Protein AF-A0A7S3PEQ0-F1 (afdb_monomer)

Solvent-accessible surface area (backbone atoms only — not comparable to full-atom values): 7006 Å² total; per-residue (Å²): 141,79,89,79,80,81,71,85,62,76,77,60,65,64,78,75,56,56,56,71,73,31,44,42,70,50,43,41,52,51,30,44,76,74,73,40,52,90,49,32,65,51,38,57,78,66,64,37,24,20,54,54,57,73,68,61,48,83,69,53,42,55,75,58,64,52,75,51,69,68,59,48,52,51,50,54,55,53,50,52,47,60,62,54,49,60,59,51,56,63,53,50,61,59,53,63,70,67,58,81,76,69,78,83,93,78,82,88,73,91,73,134

Structure (mmCIF, N/CA/C/O backbone):
data_AF-A0A7S3PEQ0-F1
#
_entry.id   AF-A0A7S3PEQ0-F1
#
loop_
_atom_site.group_PDB
_atom_site.id
_atom_site.type_symbol
_atom_site.label_atom_id
_atom_site.label_alt_id
_atom_site.label_comp_id
_atom_site.label_asym_id
_atom_site.label_entity_id
_atom_site.label_seq_id
_atom_site.pdbx_PDB_ins_code
_atom_site.Cartn_x
_atom_site.Cartn_y
_atom_site.Cartn_z
_atom_site.occupancy
_atom_site.B_iso_or_equiv
_atom_site.auth_seq_id
_atom_site.auth_comp_id
_atom_site.auth_asym_id
_atom_site.auth_atom_id
_atom_site.pdbx_PDB_model_num
ATOM 1 N N . MET A 1 1 ? 7.222 -39.992 21.029 1.00 44.28 1 MET A N 1
ATOM 2 C CA . MET A 1 1 ? 6.115 -39.634 20.114 1.00 44.28 1 MET A CA 1
ATOM 3 C C . MET A 1 1 ? 5.125 -38.858 20.974 1.00 44.28 1 MET A C 1
ATOM 5 O O . MET A 1 1 ? 4.562 -39.466 21.862 1.00 44.28 1 MET A O 1
ATOM 9 N N . THR A 1 2 ? 5.104 -37.528 20.997 1.00 40.31 2 THR A N 1
ATOM 10 C CA . THR A 1 2 ? 4.626 -36.616 19.945 1.00 40.31 2 THR A CA 1
ATOM 11 C C . THR A 1 2 ? 5.329 -35.252 20.042 1.00 40.31 2 THR A C 1
ATOM 13 O O . THR A 1 2 ? 5.371 -34.649 21.112 1.00 40.31 2 THR A O 1
ATOM 16 N N . ASN A 1 3 ? 5.877 -34.766 18.926 1.00 38.81 3 ASN A N 1
ATOM 17 C CA . ASN A 1 3 ? 6.409 -33.409 18.800 1.00 38.81 3 ASN A CA 1
ATOM 18 C C . ASN A 1 3 ? 5.243 -32.462 18.480 1.00 38.81 3 ASN A C 1
ATOM 20 O O . ASN A 1 3 ? 4.908 -32.253 17.317 1.00 38.81 3 ASN A O 1
ATOM 24 N N . SER A 1 4 ? 4.579 -31.959 19.517 1.00 48.78 4 SER A N 1
ATOM 25 C CA . SER A 1 4 ? 3.512 -30.966 19.391 1.00 48.78 4 SER A CA 1
ATOM 26 C C . SER A 1 4 ? 4.132 -29.571 19.333 1.00 48.78 4 SER A C 1
ATOM 28 O O . SER A 1 4 ? 4.142 -28.839 20.322 1.00 48.78 4 SER A O 1
ATOM 30 N N . GLN A 1 5 ? 4.688 -29.201 18.175 1.00 45.91 5 GLN A N 1
ATOM 31 C CA . GLN A 1 5 ? 5.007 -27.801 17.897 1.00 45.91 5 GLN A CA 1
ATOM 32 C C . GLN A 1 5 ? 3.709 -27.041 17.611 1.00 45.91 5 GLN A C 1
ATOM 34 O O . GLN A 1 5 ? 3.200 -26.960 16.497 1.00 45.91 5 GLN A O 1
ATOM 39 N N . GLN A 1 6 ? 3.182 -26.533 18.716 1.00 43.53 6 GLN A N 1
ATOM 40 C CA . GLN A 1 6 ? 2.122 -25.558 18.917 1.00 43.53 6 GLN A CA 1
ATOM 41 C C . GLN A 1 6 ? 2.443 -24.270 18.096 1.00 43.53 6 GLN A C 1
ATOM 43 O O . GLN A 1 6 ? 3.119 -23.378 18.592 1.00 43.53 6 GLN A O 1
ATOM 48 N N . TRP A 1 7 ? 1.957 -24.210 16.845 1.00 52.78 7 TRP A N 1
ATOM 49 C CA . TRP A 1 7 ? 1.601 -23.045 15.987 1.00 52.78 7 TRP A CA 1
ATOM 50 C C . TRP A 1 7 ? 2.559 -21.831 15.890 1.00 52.78 7 TRP A C 1
ATOM 52 O O . TRP A 1 7 ? 2.596 -20.963 16.759 1.00 52.78 7 TRP A O 1
ATOM 62 N N . LEU A 1 8 ? 3.191 -21.665 14.721 1.00 41.47 8 LEU A N 1
ATOM 63 C CA . LEU A 1 8 ? 3.561 -20.345 14.194 1.00 41.47 8 LEU A CA 1
ATOM 64 C C . LEU A 1 8 ? 2.333 -19.766 13.479 1.00 41.47 8 LEU A C 1
ATOM 66 O O . LEU A 1 8 ? 1.965 -20.224 12.400 1.00 41.47 8 LEU A O 1
ATOM 70 N N . ASN A 1 9 ? 1.680 -18.777 14.089 1.00 45.62 9 ASN A N 1
ATOM 71 C CA . ASN A 1 9 ? 0.702 -17.942 13.393 1.00 45.62 9 ASN A CA 1
ATOM 72 C C . ASN A 1 9 ? 1.414 -17.229 12.224 1.00 45.62 9 ASN A C 1
ATOM 74 O O . ASN A 1 9 ? 2.343 -16.461 12.493 1.00 45.62 9 ASN A O 1
ATOM 78 N N . PRO A 1 10 ? 0.994 -17.405 10.956 1.00 48.31 10 PRO A N 1
ATOM 79 C CA . PRO A 1 10 ? 1.618 -16.722 9.816 1.00 48.31 10 PRO A CA 1
ATOM 80 C C . PRO A 1 10 ? 1.489 -15.190 9.893 1.00 48.31 10 PRO A C 1
ATOM 82 O O . PRO A 1 10 ? 2.295 -14.472 9.306 1.00 48.31 10 PRO A O 1
ATOM 85 N N . ASP A 1 11 ? 0.545 -14.683 10.691 1.00 47.59 11 ASP A N 1
ATOM 86 C CA . ASP A 1 11 ? 0.393 -13.253 10.985 1.00 47.59 11 ASP A CA 1
ATOM 87 C C . ASP A 1 11 ? 1.551 -12.653 11.806 1.00 47.59 11 ASP A C 1
ATOM 89 O O . ASP A 1 11 ? 1.761 -11.438 11.773 1.00 47.59 11 ASP A O 1
ATOM 93 N N . ILE A 1 12 ? 2.328 -13.465 12.540 1.00 50.97 12 ILE A N 1
ATOM 94 C CA . ILE A 1 12 ? 3.426 -12.956 13.383 1.00 50.97 12 ILE A CA 1
ATOM 95 C C . ILE A 1 12 ? 4.686 -12.656 12.555 1.00 50.97 12 ILE A C 1
ATOM 97 O O . ILE A 1 12 ? 5.398 -11.697 12.859 1.00 50.97 12 ILE A O 1
ATOM 101 N N . GLU A 1 13 ? 4.955 -13.389 11.468 1.00 49.69 13 GLU A N 1
ATOM 102 C CA . GLU A 1 13 ? 6.168 -13.158 10.658 1.00 49.69 13 GLU A CA 1
ATOM 103 C C . GLU A 1 13 ? 6.145 -11.827 9.898 1.00 49.69 13 GLU A C 1
ATOM 105 O O . GLU A 1 13 ? 7.191 -11.247 9.588 1.00 49.69 13 GLU A O 1
ATOM 110 N N . MET A 1 14 ? 4.953 -11.285 9.652 1.00 48.84 14 MET A N 1
ATOM 111 C CA . MET A 1 14 ? 4.801 -10.024 8.937 1.00 48.84 14 MET A CA 1
ATOM 112 C C . MET A 1 14 ? 5.232 -8.807 9.776 1.00 48.84 14 MET A C 1
ATOM 114 O O . MET A 1 14 ? 5.585 -7.770 9.215 1.00 48.84 14 MET A O 1
ATOM 118 N N . GLN A 1 15 ? 5.277 -8.928 11.111 1.00 51.09 15 GLN A N 1
ATOM 119 C CA . GLN A 1 15 ? 5.552 -7.804 12.020 1.00 51.09 15 GLN A CA 1
ATOM 120 C C . GLN A 1 15 ? 7.033 -7.395 12.103 1.00 51.09 15 GLN A C 1
ATOM 122 O O . GLN A 1 15 ? 7.347 -6.332 12.641 1.00 51.09 15 GLN A O 1
ATOM 127 N N . HIS A 1 16 ? 7.953 -8.186 11.542 1.00 54.00 16 HIS A N 1
ATOM 128 C CA . HIS A 1 16 ? 9.394 -7.892 11.577 1.00 54.00 16 HIS A CA 1
ATOM 129 C C . HIS A 1 16 ? 10.057 -7.805 10.201 1.00 54.00 16 HIS A C 1
ATOM 131 O O . HIS A 1 16 ? 11.241 -7.468 10.105 1.00 54.00 16 HIS A O 1
ATOM 137 N N . LYS A 1 17 ? 9.312 -8.065 9.124 1.00 64.94 17 LYS A N 1
ATOM 138 C CA . LYS A 1 17 ? 9.840 -7.968 7.766 1.00 64.94 17 LYS A CA 1
ATOM 139 C C . LYS A 1 17 ? 9.907 -6.500 7.352 1.00 64.94 17 LYS A C 1
ATOM 141 O O . LYS A 1 17 ? 8.889 -5.812 7.320 1.00 64.94 17 LYS A O 1
ATOM 146 N N . SER A 1 18 ? 11.111 -6.030 7.020 1.00 81.06 18 SER A N 1
ATOM 147 C CA . SER A 1 18 ? 11.303 -4.704 6.423 1.00 81.06 18 SER A CA 1
ATOM 148 C C . SER A 1 18 ? 10.363 -4.537 5.234 1.00 81.06 18 SER A C 1
ATOM 150 O O . SER A 1 18 ? 10.280 -5.433 4.396 1.00 81.06 18 SER A O 1
ATOM 152 N N . VAL A 1 19 ? 9.703 -3.381 5.138 1.00 84.44 19 VAL A N 1
ATOM 153 C CA . VAL A 1 19 ? 8.794 -3.061 4.026 1.00 84.44 19 VAL A CA 1
ATOM 154 C C . VAL A 1 19 ? 9.501 -3.219 2.684 1.00 84.44 19 VAL A C 1
ATOM 156 O O . VAL A 1 19 ? 8.902 -3.706 1.744 1.00 84.44 19 VAL A O 1
ATOM 159 N N . LEU A 1 20 ? 10.804 -2.931 2.600 1.00 86.94 20 LEU A N 1
ATOM 160 C CA . LEU A 1 20 ? 11.576 -3.145 1.369 1.00 86.94 20 LEU A CA 1
ATOM 161 C C . LEU A 1 20 ? 11.723 -4.616 0.947 1.00 86.94 20 LEU A C 1
ATOM 163 O O . LEU A 1 20 ? 12.115 -4.880 -0.181 1.00 86.94 20 LEU A O 1
ATOM 167 N N . ALA A 1 21 ? 11.476 -5.570 1.842 1.00 86.94 21 ALA A N 1
ATOM 168 C CA . ALA A 1 21 ? 11.519 -6.996 1.530 1.00 86.94 21 ALA A CA 1
ATOM 169 C C . ALA A 1 21 ? 10.126 -7.561 1.208 1.00 86.94 21 ALA A C 1
ATOM 171 O O . ALA A 1 21 ? 9.994 -8.763 0.962 1.00 86.94 21 ALA A O 1
ATOM 172 N N . TRP A 1 22 ? 9.076 -6.739 1.274 1.00 91.62 22 TRP A N 1
ATOM 173 C CA . TRP A 1 22 ? 7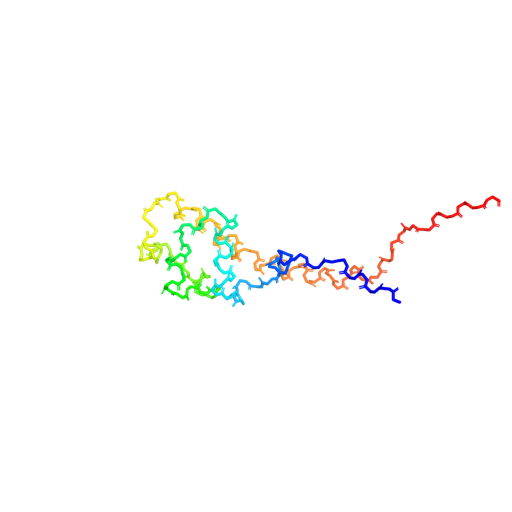.719 -7.183 0.994 1.00 91.62 22 TRP A CA 1
ATOM 174 C C . TRP A 1 22 ? 7.571 -7.547 -0.481 1.00 91.62 22 TRP A C 1
ATOM 176 O O . TRP A 1 22 ? 7.923 -6.781 -1.372 1.00 91.62 22 TRP A O 1
ATOM 186 N N . SER A 1 23 ? 7.035 -8.739 -0.712 1.00 92.06 23 SER A N 1
ATOM 187 C CA . SER A 1 23 ? 6.528 -9.172 -2.011 1.00 92.06 23 SER A CA 1
ATOM 188 C C . SER A 1 23 ? 5.181 -8.510 -2.310 1.00 92.06 23 SER A C 1
ATOM 190 O O . SER A 1 23 ? 4.545 -7.965 -1.407 1.00 92.06 23 SER A O 1
ATOM 192 N N . VAL A 1 24 ? 4.685 -8.630 -3.543 1.00 93.19 24 VAL A N 1
ATOM 193 C CA . VAL A 1 24 ? 3.321 -8.190 -3.889 1.00 93.19 24 VAL A CA 1
ATOM 194 C C . VAL A 1 24 ? 2.289 -8.822 -2.953 1.00 93.19 24 VAL A C 1
ATOM 196 O O . VAL A 1 24 ? 1.470 -8.120 -2.375 1.00 93.19 24 VAL A O 1
ATOM 199 N N . ALA A 1 25 ? 2.395 -10.126 -2.677 1.00 92.25 25 ALA A N 1
ATOM 200 C CA . ALA A 1 25 ? 1.491 -10.816 -1.755 1.00 92.25 25 ALA A CA 1
ATOM 201 C C . ALA A 1 25 ? 1.526 -10.244 -0.322 1.00 92.25 25 ALA A C 1
ATOM 203 O O . ALA A 1 25 ? 0.492 -10.198 0.347 1.00 92.25 25 ALA A O 1
ATOM 204 N N . ASP A 1 26 ? 2.694 -9.791 0.150 1.00 89.56 26 ASP A N 1
ATOM 205 C CA . ASP A 1 26 ? 2.807 -9.074 1.425 1.00 89.56 26 ASP A CA 1
ATOM 206 C C . ASP A 1 26 ? 2.057 -7.731 1.357 1.00 89.56 26 ASP A C 1
ATOM 208 O O . ASP A 1 26 ? 1.289 -7.403 2.258 1.00 89.56 26 ASP A O 1
ATOM 212 N N . VAL A 1 27 ? 2.200 -6.974 0.266 1.00 92.12 27 VAL A N 1
ATOM 213 C CA . VAL A 1 27 ? 1.475 -5.707 0.070 1.00 92.12 27 VAL A CA 1
ATOM 214 C C . VAL A 1 27 ? -0.042 -5.924 0.040 1.00 92.12 27 VAL A C 1
ATOM 216 O O . VAL A 1 27 ? -0.776 -5.187 0.700 1.00 92.12 27 VAL A O 1
ATOM 219 N N . LEU A 1 28 ? -0.530 -6.963 -0.646 1.00 92.06 28 LEU A N 1
ATOM 220 C CA . LEU A 1 28 ? -1.962 -7.282 -0.696 1.00 92.06 28 LEU A CA 1
ATOM 221 C C . LEU A 1 28 ? -2.519 -7.642 0.688 1.00 92.06 28 LEU A C 1
ATOM 223 O O . LEU A 1 28 ? -3.591 -7.161 1.067 1.00 92.06 28 LEU A O 1
ATOM 227 N N . ARG A 1 29 ? -1.778 -8.432 1.479 1.00 90.00 29 ARG A N 1
ATOM 228 C CA . ARG A 1 29 ? -2.140 -8.722 2.876 1.00 90.00 29 ARG A CA 1
ATOM 229 C C . ARG A 1 29 ? -2.201 -7.453 3.716 1.00 90.00 29 ARG A C 1
ATOM 231 O O . ARG A 1 29 ? -3.170 -7.252 4.443 1.00 90.00 29 ARG A O 1
ATOM 238 N N . TRP A 1 30 ? -1.213 -6.570 3.582 1.00 91.69 30 TRP A N 1
ATOM 239 C CA . TRP A 1 30 ? -1.208 -5.292 4.289 1.00 91.69 30 TRP A CA 1
ATOM 240 C C . TRP A 1 30 ? -2.425 -4.431 3.925 1.00 91.69 30 TRP A C 1
ATOM 242 O O . TRP A 1 30 ? -3.052 -3.869 4.822 1.00 91.69 30 TRP A O 1
ATOM 252 N N . LEU A 1 31 ? -2.819 -4.393 2.645 1.00 90.06 31 LEU A N 1
ATOM 253 C CA . LEU A 1 31 ? -4.038 -3.707 2.211 1.00 90.06 31 LEU A CA 1
ATOM 254 C C . LEU A 1 31 ? -5.290 -4.259 2.906 1.00 90.06 31 LEU A C 1
ATOM 256 O O . LEU A 1 31 ? -6.123 -3.463 3.328 1.00 90.06 31 LEU A O 1
ATOM 260 N N . ALA A 1 32 ? -5.418 -5.579 3.078 1.00 88.25 32 ALA A N 1
ATOM 261 C CA . ALA A 1 32 ? -6.542 -6.162 3.822 1.00 88.25 32 ALA A CA 1
ATOM 262 C C . ALA A 1 32 ? -6.540 -5.728 5.296 1.00 88.25 32 ALA A C 1
ATOM 264 O O . ALA A 1 32 ? -7.570 -5.311 5.820 1.00 88.25 32 ALA A O 1
ATOM 265 N N . VAL A 1 33 ? -5.375 -5.744 5.953 1.00 88.50 33 VAL A N 1
ATOM 266 C CA . VAL A 1 33 ? -5.237 -5.348 7.368 1.00 88.50 33 VAL A CA 1
ATOM 267 C C . VAL A 1 33 ? -5.672 -3.899 7.608 1.00 88.50 33 VAL A C 1
ATOM 269 O O . VAL A 1 33 ? -6.269 -3.598 8.640 1.00 88.50 33 VAL A O 1
ATOM 272 N N . ILE A 1 34 ? -5.414 -2.993 6.660 1.00 87.50 34 ILE A N 1
ATOM 273 C CA . ILE A 1 34 ? -5.817 -1.581 6.769 1.00 87.50 34 ILE A CA 1
ATOM 274 C C . ILE A 1 34 ? -7.225 -1.295 6.208 1.00 87.50 34 ILE A C 1
ATOM 276 O O . ILE A 1 34 ? -7.608 -0.127 6.099 1.00 87.50 34 ILE A O 1
ATOM 280 N N . GLY A 1 35 ? -7.992 -2.330 5.836 1.00 86.50 35 GLY A N 1
ATOM 281 C CA . GLY A 1 35 ? -9.356 -2.207 5.302 1.00 86.50 35 GLY A CA 1
ATOM 282 C C . GLY A 1 35 ? -9.430 -1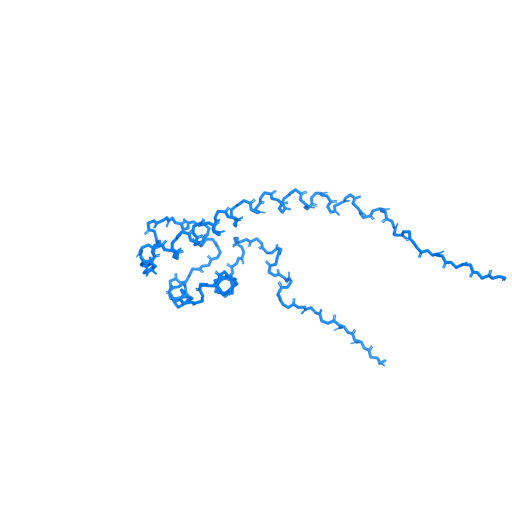.667 3.869 1.00 86.50 35 GLY A C 1
ATOM 283 O O . GLY A 1 35 ? -10.401 -1.013 3.492 1.00 86.50 35 GLY A O 1
ATOM 284 N N . MET A 1 36 ? -8.380 -1.890 3.077 1.00 87.81 36 MET A N 1
ATOM 285 C CA . MET A 1 36 ? -8.236 -1.461 1.682 1.00 87.81 36 MET A CA 1
ATOM 286 C C . MET A 1 36 ? -8.232 -2.646 0.707 1.00 87.81 36 MET A C 1
ATOM 288 O O . MET A 1 36 ? -7.658 -2.538 -0.377 1.00 87.81 36 MET A O 1
ATOM 292 N N . GLU A 1 37 ? -8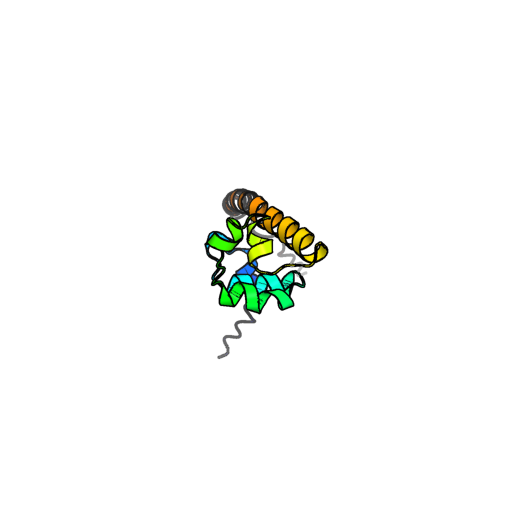.883 -3.768 1.040 1.00 88.19 37 GLU A N 1
ATOM 293 C CA . GLU A 1 37 ? -8.894 -4.963 0.177 1.00 88.19 37 GLU A CA 1
ATOM 294 C C . GLU A 1 37 ? -9.380 -4.679 -1.255 1.00 88.19 37 GLU A C 1
ATOM 296 O O . GLU A 1 37 ? -8.892 -5.266 -2.214 1.00 88.19 37 GLU A O 1
ATOM 301 N N . LYS A 1 38 ? -10.271 -3.695 -1.429 1.00 87.44 38 LYS A N 1
ATOM 302 C CA . LYS A 1 38 ? -10.803 -3.282 -2.738 1.00 87.44 38 LYS A CA 1
ATOM 303 C C . LYS A 1 38 ? -9.735 -2.735 -3.686 1.00 87.44 38 LYS A C 1
ATOM 305 O O . LYS A 1 38 ? -9.991 -2.617 -4.877 1.00 87.44 38 LYS A O 1
ATOM 310 N N . LEU A 1 39 ? -8.568 -2.361 -3.161 1.00 88.19 39 LEU A N 1
ATOM 311 C CA . LEU A 1 39 ? -7.440 -1.856 -3.940 1.00 88.19 39 LEU A CA 1
ATOM 312 C C . LEU A 1 39 ? -6.435 -2.956 -4.299 1.00 88.19 39 LEU A C 1
ATOM 314 O O . LEU A 1 39 ? -5.503 -2.682 -5.048 1.00 88.19 39 LEU A O 1
ATOM 318 N N . GLN A 1 40 ? -6.615 -4.184 -3.802 1.00 90.56 40 GLN A N 1
ATOM 319 C CA . GLN A 1 40 ? -5.683 -5.283 -4.055 1.00 90.56 40 GLN A CA 1
ATOM 320 C C . GLN A 1 40 ? -5.525 -5.573 -5.543 1.00 90.56 40 GLN A C 1
ATOM 322 O O . GLN A 1 40 ? -4.400 -5.671 -6.007 1.00 90.56 40 GLN A O 1
ATOM 327 N N . ASP A 1 41 ? -6.622 -5.621 -6.300 1.00 90.44 41 ASP A N 1
ATOM 328 C CA . ASP A 1 41 ? -6.582 -5.873 -7.747 1.00 90.44 41 ASP A CA 1
ATOM 329 C C . ASP A 1 41 ? -5.758 -4.812 -8.497 1.00 90.44 41 ASP A C 1
ATOM 331 O O . ASP A 1 41 ? -4.950 -5.136 -9.364 1.00 90.44 41 ASP A O 1
ATOM 335 N N . ALA A 1 42 ? -5.887 -3.538 -8.112 1.00 89.81 42 ALA A N 1
ATOM 336 C CA . ALA A 1 42 ? -5.092 -2.463 -8.699 1.00 89.81 42 ALA A CA 1
ATOM 337 C C . ALA A 1 42 ? -3.602 -2.599 -8.347 1.00 89.81 42 ALA A C 1
ATOM 339 O O . ALA A 1 42 ? -2.747 -2.387 -9.204 1.00 89.81 42 ALA A O 1
ATOM 340 N N . PHE A 1 43 ? -3.274 -2.961 -7.106 1.00 92.00 43 PHE A N 1
ATOM 341 C CA . PHE A 1 43 ? -1.886 -3.126 -6.668 1.00 92.00 43 PHE A CA 1
ATOM 342 C C . PHE A 1 43 ? -1.237 -4.387 -7.258 1.00 92.00 43 PHE A C 1
ATOM 344 O O . PHE A 1 43 ? -0.068 -4.337 -7.632 1.00 92.00 43 PHE A O 1
ATOM 351 N N . ASP A 1 44 ? -1.992 -5.473 -7.411 1.00 92.88 44 ASP A N 1
ATOM 352 C CA . ASP A 1 44 ? -1.539 -6.726 -8.018 1.00 92.88 44 ASP A CA 1
ATOM 353 C C . ASP A 1 44 ? -1.266 -6.549 -9.518 1.00 92.88 44 ASP A C 1
ATOM 355 O O . ASP A 1 44 ? -0.163 -6.817 -9.993 1.00 92.88 44 ASP A O 1
ATOM 359 N N . LYS A 1 45 ? -2.214 -5.955 -10.259 1.00 91.62 45 LYS A N 1
ATOM 360 C CA . LYS A 1 45 ? -2.063 -5.667 -11.699 1.00 91.62 45 LYS A CA 1
ATOM 361 C C . LYS A 1 45 ? -0.893 -4.744 -12.021 1.00 91.62 45 LYS A C 1
ATOM 363 O O . LYS A 1 45 ? -0.308 -4.855 -13.095 1.00 91.62 45 LYS A O 1
ATOM 368 N N . ASN A 1 46 ? -0.569 -3.825 -11.113 1.00 90.50 46 ASN A N 1
ATOM 369 C CA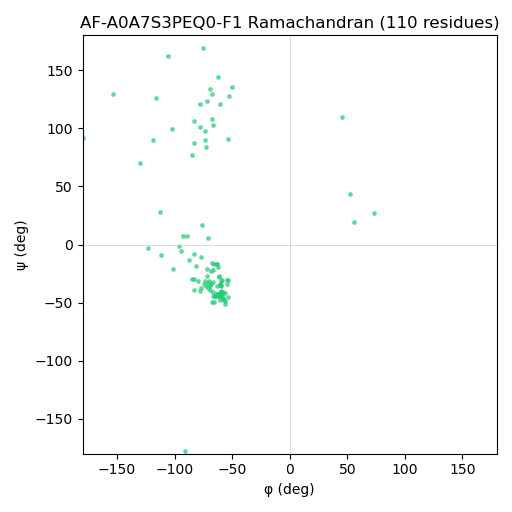 . ASN A 1 46 ? 0.561 -2.909 -11.265 1.00 90.50 46 ASN A CA 1
ATOM 370 C C . ASN A 1 46 ? 1.851 -3.443 -10.617 1.00 90.50 46 ASN A C 1
ATOM 372 O O . ASN A 1 46 ? 2.843 -2.719 -10.580 1.00 90.50 46 ASN A O 1
ATOM 376 N N . ASN A 1 47 ? 1.848 -4.693 -10.133 1.00 92.31 47 ASN A N 1
ATOM 377 C CA . ASN A 1 47 ? 2.994 -5.371 -9.530 1.00 92.31 47 ASN A CA 1
ATOM 378 C C . ASN A 1 47 ? 3.649 -4.544 -8.406 1.00 92.31 47 ASN A C 1
ATOM 380 O O . ASN A 1 47 ? 4.870 -4.399 -8.346 1.00 92.31 47 ASN A O 1
ATOM 384 N N . ILE A 1 48 ? 2.822 -3.949 -7.539 1.00 92.81 48 ILE A N 1
ATOM 385 C CA . ILE A 1 48 ? 3.286 -3.080 -6.456 1.00 92.81 48 ILE A CA 1
ATOM 386 C C . ILE A 1 48 ? 3.830 -3.940 -5.314 1.00 92.81 48 ILE A C 1
ATOM 388 O O . ILE A 1 48 ? 3.079 -4.485 -4.503 1.00 92.8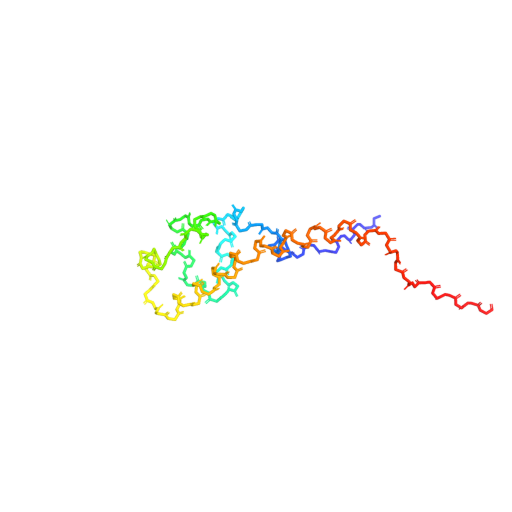1 48 ILE A O 1
ATOM 392 N N . ASP A 1 49 ? 5.152 -4.043 -5.254 1.00 92.81 49 ASP A N 1
ATOM 393 C CA . ASP A 1 49 ? 5.898 -4.685 -4.179 1.00 92.81 49 ASP A CA 1
ATOM 394 C C . ASP A 1 49 ? 6.287 -3.690 -3.069 1.00 92.81 49 ASP A C 1
ATOM 396 O O . ASP A 1 49 ? 5.908 -2.519 -3.072 1.00 92.81 49 ASP A O 1
ATOM 400 N N . GLY A 1 50 ? 7.015 -4.165 -2.064 1.00 90.19 50 GLY A N 1
ATOM 401 C CA . GLY A 1 50 ? 7.457 -3.374 -0.922 1.00 90.19 50 GLY A CA 1
ATOM 402 C C . GLY A 1 50 ? 8.271 -2.118 -1.258 1.00 90.19 50 GLY A C 1
ATOM 403 O O . GLY A 1 50 ? 7.947 -1.034 -0.760 1.00 90.19 50 GLY A O 1
ATOM 404 N N . PRO A 1 51 ? 9.332 -2.228 -2.078 1.00 90.25 51 PRO A N 1
ATOM 405 C CA . PRO A 1 51 ? 10.066 -1.078 -2.596 1.00 90.25 51 PRO A CA 1
ATOM 406 C C . PRO A 1 51 ? 9.177 -0.085 -3.352 1.00 90.25 51 PRO A C 1
ATOM 408 O O . PRO A 1 51 ? 9.198 1.102 -3.021 1.00 90.25 51 PRO A O 1
ATOM 411 N N . ALA A 1 52 ? 8.343 -0.555 -4.287 1.00 90.75 52 ALA A N 1
ATOM 412 C CA . ALA A 1 52 ? 7.432 0.309 -5.036 1.00 90.75 52 ALA A CA 1
ATOM 413 C C . ALA A 1 52 ? 6.435 1.017 -4.104 1.00 90.75 52 ALA A C 1
ATOM 415 O O . ALA A 1 52 ? 6.254 2.232 -4.191 1.00 90.75 52 ALA A O 1
ATOM 416 N N . LEU A 1 53 ? 5.854 0.284 -3.147 1.00 90.75 53 LEU A N 1
ATOM 417 C CA . LEU A 1 53 ? 4.964 0.813 -2.112 1.00 90.75 53 LEU A CA 1
ATOM 418 C C . LEU A 1 53 ? 5.639 1.935 -1.311 1.00 90.75 53 LEU A C 1
ATOM 420 O O . LEU A 1 53 ? 5.013 2.953 -1.018 1.00 90.75 53 LEU A O 1
ATOM 424 N N . PHE A 1 54 ? 6.918 1.772 -0.965 1.00 88.38 54 PHE A N 1
ATOM 425 C CA . PHE A 1 54 ? 7.682 2.758 -0.201 1.00 88.38 54 PHE A CA 1
ATOM 426 C C . PHE A 1 54 ? 7.908 4.067 -0.978 1.00 88.38 54 PHE A C 1
ATOM 428 O O . PHE A 1 54 ? 7.941 5.149 -0.377 1.00 88.38 54 PHE A O 1
ATOM 435 N N . GLU A 1 55 ? 8.038 3.977 -2.300 1.00 87.69 55 GLU A N 1
ATOM 436 C CA . GLU A 1 55 ? 8.286 5.111 -3.193 1.00 87.69 55 GLU A CA 1
ATOM 437 C C . GLU A 1 55 ? 7.013 5.817 -3.676 1.00 87.69 55 GLU A C 1
ATOM 439 O O . GLU A 1 55 ? 7.112 6.951 -4.154 1.00 87.69 55 GLU A O 1
ATOM 444 N N . LEU A 1 56 ? 5.831 5.212 -3.490 1.00 88.19 56 LEU A N 1
ATOM 445 C CA . LEU A 1 56 ? 4.553 5.793 -3.908 1.00 88.19 56 LEU A CA 1
ATOM 446 C C . LEU A 1 56 ? 4.364 7.221 -3.380 1.00 88.19 56 LEU A C 1
ATOM 448 O O . LEU A 1 56 ? 4.438 7.504 -2.176 1.00 88.19 56 LEU A O 1
ATOM 452 N N . LYS A 1 57 ? 4.040 8.127 -4.305 1.00 84.50 57 LYS A N 1
ATOM 453 C CA . LYS A 1 57 ? 3.690 9.522 -4.036 1.00 84.50 57 LYS A CA 1
ATOM 454 C C . LYS A 1 57 ? 2.185 9.732 -4.202 1.00 84.50 57 LYS A C 1
ATOM 456 O O . LYS A 1 57 ? 1.505 8.965 -4.885 1.00 84.50 57 LYS A O 1
ATOM 461 N N . PRO A 1 58 ? 1.634 10.835 -3.660 1.00 80.69 58 PRO A N 1
ATOM 462 C CA . PRO A 1 58 ? 0.217 11.163 -3.829 1.00 80.69 58 PRO A CA 1
ATOM 463 C C . PRO A 1 58 ? -0.258 11.201 -5.291 1.00 80.69 58 PRO A C 1
ATOM 465 O O . PRO A 1 58 ? -1.422 10.915 -5.567 1.00 80.69 58 PRO A O 1
ATOM 468 N N . ARG A 1 59 ? 0.634 11.558 -6.228 1.00 82.56 59 ARG A N 1
ATOM 469 C CA . ARG A 1 59 ? 0.331 11.585 -7.667 1.00 82.56 59 ARG A CA 1
ATOM 470 C C . ARG A 1 59 ? 0.130 10.175 -8.231 1.00 82.56 59 ARG A C 1
ATOM 472 O O . ARG A 1 59 ? -0.820 9.969 -8.978 1.00 82.56 59 ARG A O 1
ATOM 479 N N . ASP A 1 60 ? 0.928 9.209 -7.788 1.00 82.62 60 ASP A N 1
ATOM 480 C CA . ASP A 1 60 ? 0.901 7.826 -8.280 1.00 82.62 60 ASP A CA 1
ATOM 481 C C . ASP A 1 60 ? -0.377 7.094 -7.843 1.00 82.62 60 ASP A C 1
ATOM 483 O O . ASP A 1 60 ? -0.948 6.313 -8.600 1.00 82.62 60 ASP A O 1
ATOM 487 N N . LEU A 1 61 ? -0.924 7.442 -6.670 1.00 81.81 61 LEU A N 1
ATOM 488 C CA . LEU A 1 61 ? -2.221 6.928 -6.203 1.00 81.81 61 LEU A CA 1
ATOM 489 C C . LEU A 1 61 ? -3.386 7.301 -7.131 1.00 81.81 61 LEU A C 1
ATOM 491 O O . LEU A 1 61 ? -4.396 6.600 -7.170 1.00 81.81 61 LEU A O 1
ATOM 495 N N . SER A 1 62 ? -3.272 8.413 -7.863 1.00 76.81 62 SER A N 1
ATOM 496 C CA . SER A 1 62 ? -4.289 8.796 -8.848 1.00 76.81 62 SER A CA 1
ATOM 497 C C . SER A 1 62 ? -4.210 7.926 -10.103 1.00 76.81 62 SER A C 1
ATOM 499 O O . SER A 1 62 ? -5.253 7.612 -10.671 1.00 76.81 62 SER A O 1
ATOM 501 N N . CYS A 1 63 ? -3.003 7.501 -10.490 1.00 73.81 63 CYS A N 1
ATOM 502 C CA . CYS A 1 63 ? -2.769 6.574 -11.599 1.00 73.81 63 CYS A CA 1
ATOM 503 C C . CYS A 1 63 ? -3.228 5.146 -11.262 1.00 73.81 63 CYS A C 1
ATOM 505 O O . CYS A 1 63 ? -3.764 4.467 -12.127 1.00 73.81 63 CYS A O 1
ATOM 507 N N . LEU A 1 64 ? -3.119 4.732 -9.994 1.00 75.12 64 LEU A N 1
ATOM 508 C CA . LEU A 1 64 ? -3.638 3.455 -9.471 1.00 75.12 64 LEU A CA 1
ATOM 509 C C . LEU A 1 64 ? -5.164 3.444 -9.254 1.00 75.12 64 LEU A C 1
ATOM 511 O O . LEU A 1 64 ? -5.687 2.631 -8.496 1.00 75.12 64 LEU A O 1
ATOM 515 N N . GLU A 1 65 ? -5.882 4.393 -9.856 1.00 74.44 65 GLU A N 1
ATOM 516 C CA . GLU A 1 65 ? -7.339 4.531 -9.777 1.00 74.44 65 GLU A CA 1
ATOM 517 C C . GLU A 1 65 ? -7.930 4.634 -8.362 1.00 74.44 65 GLU A C 1
ATOM 519 O O . GLU A 1 65 ? -9.142 4.497 -8.167 1.00 74.44 65 GLU A O 1
ATOM 524 N N . VAL A 1 66 ? -7.122 4.985 -7.358 1.00 74.06 66 VAL A N 1
ATOM 525 C CA . VAL A 1 66 ? -7.623 5.288 -6.017 1.00 74.06 66 VAL A CA 1
ATOM 526 C C . VAL A 1 66 ? -8.329 6.641 -6.088 1.00 74.06 66 VAL A C 1
ATOM 528 O O . VAL A 1 66 ? -7.719 7.676 -5.849 1.00 74.06 66 VAL A O 1
ATOM 531 N N . LYS A 1 67 ? -9.603 6.677 -6.494 1.00 73.69 67 LYS A N 1
ATOM 532 C CA . LYS A 1 67 ? -10.352 7.924 -6.767 1.00 73.69 67 LYS A CA 1
ATOM 533 C C . LYS A 1 67 ? -10.952 8.551 -5.506 1.00 73.69 67 LYS A C 1
ATOM 535 O O . LYS A 1 67 ? -11.060 9.772 -5.412 1.00 73.69 67 LYS A O 1
ATOM 540 N N . ALA A 1 68 ? -11.282 7.733 -4.507 1.00 81.56 68 ALA A N 1
ATOM 541 C CA . ALA A 1 68 ? -11.862 8.207 -3.256 1.00 81.56 68 ALA A CA 1
ATOM 542 C C . ALA A 1 68 ? -10.825 8.946 -2.392 1.00 81.56 68 ALA A C 1
ATOM 544 O O . ALA A 1 68 ? -9.797 8.390 -1.997 1.00 81.56 68 ALA A O 1
ATOM 545 N N . LEU A 1 69 ? -11.131 10.195 -2.031 1.00 79.94 69 LEU A N 1
ATOM 546 C CA . LEU A 1 69 ? -10.269 11.038 -1.197 1.00 79.94 69 LEU A CA 1
ATOM 547 C C . LEU A 1 69 ? -9.995 10.416 0.184 1.00 79.94 69 LEU A C 1
ATOM 549 O O . LEU A 1 69 ? -8.882 10.534 0.696 1.00 79.94 69 LEU A O 1
ATOM 553 N N . GLY A 1 70 ? -10.978 9.715 0.759 1.00 84.12 70 GLY A N 1
ATOM 554 C CA . GLY A 1 70 ? -10.815 8.975 2.014 1.00 84.12 70 GLY A CA 1
ATOM 555 C C . GLY A 1 70 ? -9.752 7.878 1.918 1.00 84.12 70 GLY A C 1
ATOM 556 O O . GLY A 1 70 ? -8.844 7.837 2.746 1.00 84.12 70 GLY A O 1
ATOM 557 N N . HIS A 1 71 ? -9.794 7.058 0.863 1.00 83.50 71 HIS A N 1
ATOM 558 C CA . HIS A 1 71 ? -8.811 5.992 0.646 1.00 83.50 71 HIS A CA 1
ATOM 559 C C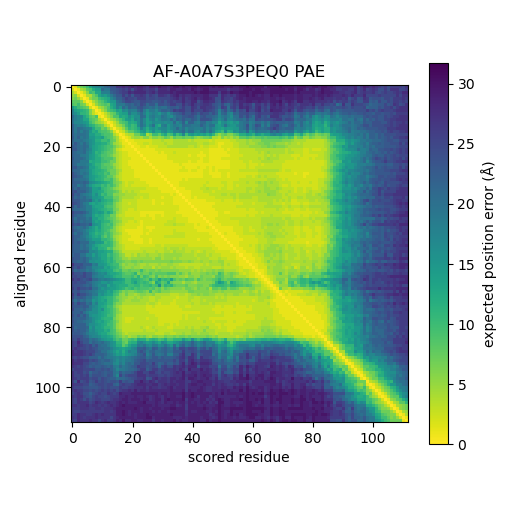 . HIS A 1 71 ? -7.398 6.546 0.450 1.00 83.50 71 HIS A C 1
ATOM 561 O O . HIS A 1 71 ? -6.458 6.051 1.066 1.00 83.50 71 HIS A O 1
ATOM 567 N N . ARG A 1 72 ? -7.247 7.635 -0.320 1.00 86.56 72 ARG A N 1
ATOM 568 C CA . ARG A 1 72 ? -5.950 8.317 -0.487 1.00 86.56 72 ARG A CA 1
ATOM 569 C C . ARG A 1 72 ? -5.376 8.789 0.846 1.00 86.56 72 ARG A C 1
ATOM 571 O O . ARG A 1 72 ? -4.200 8.573 1.113 1.00 86.56 72 ARG A O 1
ATOM 578 N N . LYS A 1 73 ? -6.197 9.424 1.692 1.00 86.94 73 LYS A N 1
ATOM 579 C CA . LYS A 1 73 ? -5.755 9.913 3.009 1.00 86.94 73 LYS A CA 1
ATOM 580 C C . LYS A 1 73 ? -5.307 8.775 3.923 1.00 86.94 73 LYS A C 1
ATOM 582 O O . LYS A 1 73 ? -4.286 8.916 4.590 1.00 86.94 73 LYS A O 1
ATOM 587 N N . ILE A 1 74 ? -6.051 7.670 3.948 1.00 88.44 74 ILE A N 1
ATOM 588 C CA . ILE A 1 74 ? -5.701 6.499 4.758 1.00 88.44 74 ILE A CA 1
ATOM 589 C C . ILE A 1 74 ? -4.403 5.869 4.242 1.00 88.44 74 ILE A C 1
ATOM 591 O O . ILE A 1 74 ? -3.475 5.715 5.026 1.00 88.44 74 ILE A O 1
ATOM 595 N N . LEU A 1 75 ? -4.282 5.610 2.935 1.00 88.88 75 LEU A N 1
ATOM 596 C CA . LEU A 1 75 ? -3.060 5.048 2.350 1.00 88.88 75 LEU A CA 1
ATOM 597 C C . LEU A 1 75 ? -1.831 5.906 2.641 1.00 88.88 75 LEU A C 1
ATOM 599 O O . LEU A 1 75 ? -0.826 5.385 3.107 1.00 88.88 75 LEU A O 1
ATOM 603 N N . LEU A 1 76 ? -1.911 7.223 2.435 1.00 88.44 76 LEU A N 1
ATOM 604 C CA . LEU A 1 76 ? -0.797 8.123 2.739 1.00 88.44 76 LEU A CA 1
ATOM 605 C C . LEU A 1 76 ? -0.426 8.084 4.225 1.00 88.44 76 LEU A C 1
ATOM 607 O O . LEU A 1 76 ? 0.753 8.034 4.560 1.00 88.44 76 LEU A O 1
ATOM 611 N N . LYS A 1 77 ? -1.417 8.056 5.124 1.00 89.25 77 LYS A N 1
ATOM 612 C CA . LYS A 1 77 ? -1.173 7.943 6.567 1.00 89.25 77 LYS A CA 1
ATOM 613 C C . LYS A 1 77 ? -0.478 6.628 6.928 1.00 89.25 77 LYS A C 1
ATOM 615 O O . LYS A 1 77 ? 0.447 6.646 7.737 1.00 89.25 77 LYS A O 1
ATOM 620 N N . GLU A 1 78 ? -0.907 5.506 6.357 1.00 89.88 78 GLU A N 1
ATOM 621 C CA . GLU A 1 78 ? -0.296 4.202 6.627 1.00 89.88 78 GLU A CA 1
ATOM 622 C C . GLU A 1 78 ? 1.102 4.083 5.991 1.00 89.88 78 GLU A C 1
ATOM 624 O O . GLU A 1 78 ? 2.021 3.590 6.642 1.00 89.88 78 GLU A O 1
ATOM 629 N N . LEU A 1 79 ? 1.324 4.638 4.793 1.00 88.94 79 LEU A N 1
ATOM 630 C CA . LEU A 1 79 ? 2.652 4.742 4.170 1.00 88.94 79 LEU A CA 1
ATOM 631 C C . LEU A 1 79 ? 3.637 5.530 5.045 1.00 88.94 79 LEU A C 1
ATOM 633 O O . LEU A 1 79 ? 4.779 5.111 5.235 1.00 88.94 79 LEU A O 1
ATOM 637 N N . GLU A 1 80 ? 3.198 6.643 5.633 1.00 87.81 80 GLU A N 1
ATOM 638 C CA . GLU A 1 80 ? 4.021 7.419 6.566 1.00 87.81 80 GLU A CA 1
ATOM 639 C C . GLU A 1 80 ? 4.382 6.620 7.827 1.00 87.81 80 GLU A C 1
ATOM 641 O O . GLU A 1 80 ? 5.500 6.730 8.334 1.00 87.81 80 GLU A O 1
ATOM 646 N N . LYS A 1 81 ? 3.477 5.770 8.329 1.00 86.00 81 LYS A N 1
ATOM 647 C CA . LYS A 1 81 ? 3.791 4.864 9.446 1.00 86.00 81 LYS A CA 1
ATOM 648 C C . LYS A 1 81 ? 4.822 3.813 9.046 1.00 86.00 81 LYS A C 1
ATOM 650 O O . LYS A 1 81 ? 5.766 3.593 9.800 1.00 86.00 81 LYS A O 1
ATOM 655 N N . LEU A 1 82 ? 4.678 3.208 7.865 1.00 84.88 82 LEU A N 1
ATOM 656 C CA . LEU A 1 82 ? 5.641 2.243 7.329 1.00 84.88 82 LEU A CA 1
ATOM 657 C C . LEU A 1 82 ? 7.044 2.857 7.201 1.00 84.88 82 LEU A C 1
ATOM 659 O O . LEU A 1 82 ? 8.035 2.230 7.579 1.00 84.88 82 LEU A O 1
ATOM 663 N N . LYS A 1 83 ? 7.128 4.116 6.756 1.00 83.25 83 LYS A N 1
ATOM 664 C CA . LYS A 1 83 ? 8.385 4.873 6.665 1.00 83.25 83 LYS A CA 1
ATOM 665 C C . LYS A 1 83 ? 9.009 5.142 8.035 1.00 83.25 83 LYS A C 1
ATOM 667 O O . LYS A 1 83 ? 10.204 4.916 8.209 1.00 83.25 83 LYS A O 1
ATOM 672 N N . LYS A 1 84 ? 8.206 5.553 9.020 1.00 77.88 84 LYS A N 1
ATOM 673 C CA . LYS A 1 84 ? 8.670 5.833 10.393 1.00 77.88 84 LYS A CA 1
ATOM 674 C C . LYS A 1 84 ? 9.086 4.575 11.155 1.00 77.88 84 LYS A C 1
ATOM 676 O O . LYS A 1 84 ? 10.054 4.608 11.912 1.00 77.88 84 LYS A O 1
ATOM 681 N N . ASN A 1 85 ? 8.410 3.446 10.936 1.00 68.69 85 ASN A N 1
ATOM 682 C CA . ASN A 1 85 ? 8.713 2.200 11.647 1.00 68.69 85 ASN A CA 1
ATOM 683 C C . ASN A 1 85 ? 10.089 1.607 11.270 1.00 68.69 85 ASN A C 1
ATOM 685 O O . ASN A 1 85 ? 10.668 0.818 12.020 1.00 68.69 85 ASN A O 1
ATOM 689 N N . ARG A 1 86 ? 10.677 2.062 10.154 1.00 60.25 86 ARG A N 1
ATOM 690 C CA . ARG A 1 86 ? 12.061 1.763 9.759 1.00 60.25 86 ARG A CA 1
ATOM 691 C C . ARG A 1 86 ? 13.089 2.217 10.807 1.00 60.25 86 ARG A C 1
ATOM 693 O O . ARG A 1 86 ? 14.138 1.592 10.952 1.00 60.25 86 ARG A O 1
ATOM 700 N N . GLU A 1 87 ? 12.793 3.282 11.552 1.00 49.16 87 GLU A N 1
ATOM 701 C CA . GLU A 1 87 ? 13.698 3.839 12.565 1.00 49.16 87 GLU A CA 1
ATOM 702 C C . GLU A 1 87 ? 13.573 3.139 13.924 1.00 49.16 87 GLU A C 1
ATOM 704 O O . GLU A 1 87 ? 14.555 3.045 14.665 1.00 49.16 87 GLU A O 1
ATOM 709 N N . VAL A 1 88 ? 12.385 2.619 14.249 1.00 44.97 88 VAL A N 1
ATOM 710 C CA . VAL A 1 88 ? 12.107 1.954 15.533 1.00 44.97 88 VAL A CA 1
ATOM 711 C C . VAL A 1 88 ? 12.671 0.531 15.543 1.00 44.97 88 VAL A C 1
ATOM 713 O O . VAL A 1 88 ? 13.331 0.149 16.508 1.00 44.97 88 VAL A O 1
ATOM 716 N N . SER A 1 89 ? 12.561 -0.203 14.428 1.00 39.25 89 SER A N 1
ATOM 717 C CA . SER A 1 89 ? 13.165 -1.539 14.280 1.00 39.25 89 SER A CA 1
ATOM 718 C C . SER A 1 89 ? 14.702 -1.517 14.422 1.00 39.25 89 SER A C 1
ATOM 720 O O . SER A 1 89 ? 15.291 -2.415 15.027 1.00 39.25 89 SER A O 1
ATOM 722 N N . SER A 1 90 ? 15.363 -0.437 13.978 1.00 39.97 90 SER A N 1
ATOM 723 C CA . SER A 1 90 ? 16.816 -0.244 14.143 1.00 39.97 90 SER A CA 1
ATOM 724 C C . SER A 1 90 ? 17.229 0.075 15.595 1.00 39.97 90 SER A C 1
ATOM 726 O O . SER A 1 90 ? 18.340 -0.255 16.023 1.00 39.97 90 SER A O 1
ATOM 728 N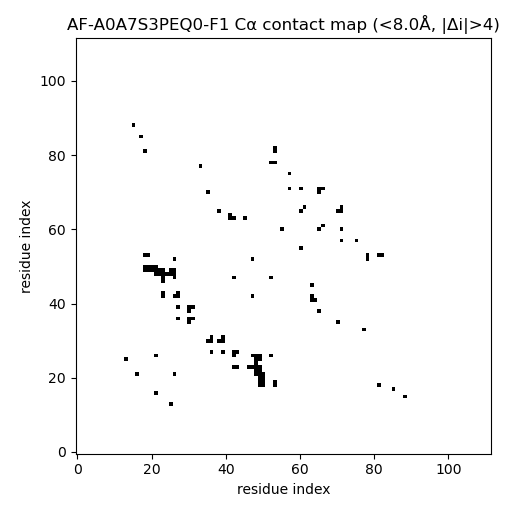 N . LYS A 1 91 ? 16.331 0.674 16.393 1.00 37.72 91 LYS A N 1
ATOM 729 C CA . LYS A 1 91 ? 16.564 0.966 17.819 1.00 37.72 91 LYS A CA 1
ATOM 730 C C . LYS A 1 91 ? 16.275 -0.252 18.710 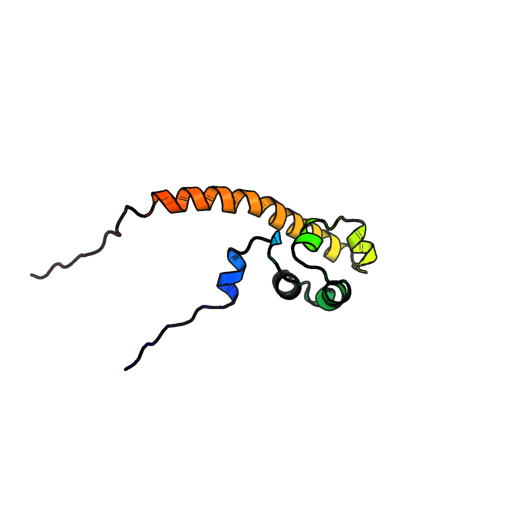1.00 37.72 91 LYS A C 1
ATOM 732 O O . LYS A 1 91 ? 17.066 -0.541 19.606 1.00 37.72 91 LYS A O 1
ATOM 737 N N . GLU A 1 92 ? 15.232 -1.031 18.424 1.00 40.28 92 GLU A N 1
ATOM 738 C CA . GLU A 1 92 ? 14.895 -2.245 19.188 1.00 40.28 92 GLU A CA 1
ATOM 739 C C . GLU A 1 92 ? 15.843 -3.425 18.931 1.00 40.28 92 GLU A C 1
ATOM 741 O O . GLU A 1 92 ? 16.132 -4.191 19.853 1.00 40.28 92 GLU A O 1
ATOM 746 N N . ALA A 1 93 ? 16.415 -3.549 17.727 1.00 45.25 93 ALA A N 1
ATOM 747 C CA . ALA A 1 93 ? 17.439 -4.560 17.447 1.00 45.25 93 ALA A CA 1
ATOM 748 C C . ALA A 1 93 ? 18.706 -4.377 18.310 1.00 45.25 93 ALA A C 1
ATOM 750 O O . ALA A 1 93 ? 19.386 -5.353 18.634 1.00 45.25 93 ALA A O 1
ATOM 751 N N . LYS A 1 94 ? 19.007 -3.141 18.738 1.00 44.38 94 LYS A N 1
ATOM 752 C CA . LYS A 1 94 ? 20.109 -2.857 19.672 1.00 44.38 94 LYS A CA 1
ATOM 753 C C . LYS A 1 94 ? 19.752 -3.216 21.115 1.00 44.38 94 LYS A C 1
ATOM 755 O O . LYS A 1 94 ? 20.593 -3.771 21.817 1.00 44.38 94 LYS A O 1
ATOM 760 N N . ILE A 1 95 ? 18.508 -2.986 21.537 1.00 49.41 95 ILE A N 1
ATOM 761 C CA . ILE A 1 95 ? 18.033 -3.352 22.882 1.00 49.41 95 ILE A CA 1
ATOM 762 C C . ILE A 1 95 ? 17.965 -4.880 23.028 1.00 49.41 95 ILE A C 1
ATOM 764 O O . ILE A 1 95 ? 18.332 -5.419 24.076 1.00 49.41 95 ILE A O 1
ATOM 768 N N . LYS A 1 96 ? 17.626 -5.603 21.947 1.00 49.81 96 LYS A N 1
ATOM 769 C CA . LYS A 1 96 ? 17.575 -7.071 21.957 1.00 49.81 96 LYS A CA 1
ATOM 770 C C . LYS A 1 96 ? 18.925 -7.767 22.217 1.00 49.81 96 LYS A C 1
ATOM 772 O O . LYS A 1 96 ? 18.925 -8.929 22.608 1.00 49.81 96 LYS A O 1
ATOM 777 N N . LYS A 1 97 ? 20.064 -7.076 22.073 1.00 46.62 97 LYS A N 1
ATOM 778 C CA . LYS A 1 97 ? 21.386 -7.609 22.460 1.00 46.62 97 LYS A CA 1
ATOM 779 C C . LYS A 1 97 ? 21.693 -7.487 23.960 1.00 46.62 97 LYS A C 1
ATOM 781 O O . LYS A 1 97 ? 22.567 -8.202 24.432 1.00 46.62 97 LYS A O 1
ATOM 786 N N . HIS A 1 98 ? 20.998 -6.623 24.707 1.00 41.91 98 HIS A N 1
ATOM 787 C CA . HIS A 1 98 ? 21.325 -6.327 26.111 1.00 41.91 98 HIS A CA 1
ATOM 788 C C . HIS A 1 98 ? 20.421 -7.039 27.141 1.00 41.91 98 HIS A C 1
ATOM 790 O O . HIS A 1 98 ? 20.838 -7.245 28.273 1.00 41.91 98 HIS A O 1
ATOM 796 N N . TRP A 1 99 ? 19.216 -7.488 26.769 1.00 46.59 99 TRP A N 1
ATOM 797 C CA . TRP A 1 99 ? 18.315 -8.228 27.682 1.00 46.59 99 TRP A CA 1
ATOM 798 C C . TRP A 1 99 ? 18.613 -9.734 27.792 1.00 46.59 99 TRP A C 1
ATOM 800 O O . TRP A 1 99 ? 18.059 -10.401 28.660 1.00 46.59 99 TRP A O 1
ATOM 810 N N . ALA A 1 100 ? 19.512 -10.278 26.964 1.00 48.66 100 ALA A N 1
ATOM 811 C CA . ALA A 1 100 ? 19.832 -11.710 26.950 1.00 48.66 100 ALA A CA 1
ATOM 812 C C . ALA A 1 100 ? 20.622 -12.206 28.188 1.00 48.66 100 ALA A C 1
ATOM 814 O O . ALA A 1 100 ? 21.033 -13.363 28.219 1.00 48.66 100 ALA A O 1
ATOM 815 N N . PHE A 1 101 ? 20.842 -11.361 29.204 1.00 47.25 101 PHE A N 1
ATOM 816 C CA . PHE A 1 101 ? 21.590 -11.714 30.418 1.00 47.25 101 PHE A CA 1
ATOM 817 C C . PHE A 1 101 ? 20.743 -11.777 31.704 1.00 47.25 101 PHE A C 1
ATOM 819 O O . PHE A 1 101 ? 21.227 -12.271 32.720 1.00 47.25 101 PHE A O 1
ATOM 826 N N . ILE A 1 102 ? 19.476 -11.348 31.700 1.00 50.50 102 ILE A N 1
ATOM 827 C CA . ILE A 1 102 ? 18.642 -11.398 32.915 1.00 50.50 102 ILE A CA 1
ATOM 828 C C . ILE A 1 102 ? 17.674 -12.584 32.821 1.00 50.50 102 ILE A C 1
ATOM 830 O O . ILE A 1 102 ? 16.643 -12.513 32.155 1.00 50.50 102 ILE A O 1
ATOM 834 N N . LYS A 1 103 ? 18.029 -13.700 33.476 1.00 48.34 103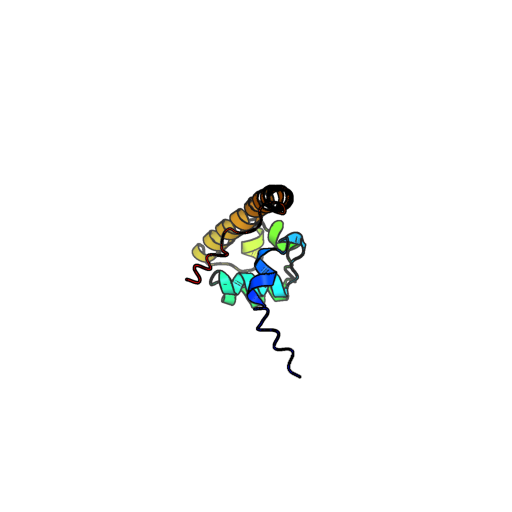 LYS A N 1
ATOM 835 C CA . LYS A 1 103 ? 17.143 -14.864 33.660 1.00 48.34 103 LYS A CA 1
ATOM 836 C C . LYS A 1 103 ? 15.898 -14.472 34.486 1.00 48.34 103 LYS A C 1
ATOM 838 O O . LYS A 1 103 ? 16.034 -13.680 35.419 1.00 48.34 103 LYS A O 1
ATOM 843 N N . PRO A 1 104 ? 14.707 -15.029 34.197 1.00 43.47 104 PRO A N 1
ATOM 844 C CA . PRO A 1 104 ? 13.482 -14.694 34.916 1.00 43.47 104 PRO A CA 1
ATOM 845 C C . PRO A 1 104 ? 13.484 -15.218 36.361 1.00 43.47 104 PRO A C 1
ATOM 847 O O . PRO A 1 104 ? 13.802 -16.374 36.631 1.00 43.47 104 PRO A O 1
ATOM 850 N N . ILE A 1 105 ? 13.077 -14.336 37.274 1.00 51.16 105 ILE A N 1
ATOM 851 C CA . ILE A 1 105 ? 12.712 -14.608 38.667 1.00 51.16 105 ILE A CA 1
ATOM 852 C C . ILE A 1 105 ? 11.431 -15.453 38.657 1.00 51.16 105 ILE A C 1
ATOM 854 O O . ILE A 1 105 ? 10.357 -14.926 38.386 1.00 51.16 105 ILE A O 1
ATOM 858 N N . SER A 1 106 ? 11.528 -16.760 38.898 1.00 53.06 106 SER A N 1
ATOM 859 C CA . SER A 1 106 ? 10.482 -17.557 39.568 1.00 53.06 106 SER A CA 1
ATOM 860 C C . SER A 1 106 ? 10.908 -19.020 39.691 1.00 53.06 106 SER A C 1
ATOM 862 O O . SER A 1 106 ? 10.618 -19.854 38.842 1.00 53.06 106 SER A O 1
ATOM 864 N N . GLU A 1 107 ? 11.536 -19.353 40.813 1.00 42.16 107 GLU A N 1
ATOM 865 C CA . GLU A 1 107 ? 11.433 -20.702 41.368 1.00 42.16 107 GLU A CA 1
ATOM 866 C C . GLU A 1 107 ? 11.067 -20.568 42.848 1.00 42.16 107 GLU A C 1
ATOM 868 O O . GLU A 1 107 ? 11.864 -20.783 43.754 1.00 42.16 107 GLU A O 1
ATOM 873 N N . ASN A 1 108 ? 9.826 -20.132 43.093 1.00 48.94 108 ASN A N 1
ATOM 874 C CA . ASN A 1 108 ? 9.194 -20.306 44.394 1.00 48.94 108 ASN A CA 1
ATOM 875 C C . ASN A 1 108 ? 8.809 -21.783 44.520 1.00 48.94 108 ASN A C 1
ATOM 877 O O . ASN A 1 108 ? 7.755 -22.199 44.040 1.00 48.94 108 ASN A O 1
ATOM 881 N N . LYS A 1 109 ? 9.656 -22.567 45.187 1.00 48.44 109 LYS A N 1
ATOM 882 C CA . LYS A 1 109 ? 9.240 -23.804 45.848 1.00 48.44 109 LYS A CA 1
ATOM 883 C C . LYS A 1 109 ? 9.513 -23.681 47.340 1.00 48.44 109 LYS A C 1
ATOM 885 O O . LYS A 1 109 ? 10.576 -24.034 47.829 1.00 48.44 109 LYS A O 1
ATOM 890 N N . THR A 1 110 ? 8.517 -23.184 48.062 1.00 50.38 110 THR A N 1
ATOM 891 C CA . THR A 1 110 ? 8.272 -23.609 49.437 1.00 50.38 110 THR A CA 1
ATOM 892 C C . THR A 1 110 ? 7.814 -25.067 49.378 1.00 50.38 110 THR A C 1
ATOM 894 O O . THR A 1 110 ? 6.726 -25.378 48.901 1.00 50.38 110 THR A O 1
ATOM 897 N N . SER A 1 111 ? 8.670 -25.987 49.807 1.00 46.22 111 SER A N 1
ATOM 898 C CA . SER A 1 111 ? 8.250 -27.301 50.298 1.00 46.22 111 SER A CA 1
ATOM 899 C C . SER A 1 111 ? 8.654 -27.350 51.764 1.00 46.22 111 SER A C 1
ATOM 901 O O . SER A 1 111 ? 9.774 -26.956 52.092 1.00 46.22 111 SER A O 1
ATOM 903 N N . GLY A 1 112 ? 7.664 -27.661 52.603 1.00 40.59 112 GLY A N 1
ATOM 904 C CA . GLY A 1 112 ? 7.767 -27.686 54.061 1.00 40.59 112 GLY A CA 1
ATOM 905 C C . GLY A 1 112 ? 8.590 -28.835 54.613 1.00 40.59 112 GLY A C 1
ATOM 906 O O . GLY A 1 112 ? 9.141 -29.625 53.814 1.00 40.59 112 GLY A O 1
#

InterPro domains:
  IPR001660 Sterile alpha motif domain [PF00536] (21-83)
  IPR001660 Sterile alpha motif domain [PS50105] (22-85)
  IPR001660 Sterile alpha motif domain [SM00454] (19-85)
  IPR013761 Sterile alpha motif/pointed domain superfamily [G3DSA:1.10.150.50] (7-88)
  IPR013761 Sterile alpha motif/pointed domain superfamily [SSF47769] (17-84)

Radius of gyration: 20.35 Å; Cα contacts (8 Å, |Δi|>4): 65; chains: 1; bounding box: 34×51×66 Å

Organism: NCBI:txid215587

pLDDT: mean 71.03, std 20.03, range [37.72, 93.19]

Nearest PDB structures (foldseek):
  8b10-assembly1_F  TM=9.640E-01  e=1.892E-04  Homo sapiens
  8atj-assembly1_AAA  TM=9.652E-01  e=2.137E-04  Homo sapiens
  8b10-assembly1_E  TM=9.617E-01  e=3.077E-04  Homo sapiens
  5j8y-assembly2_D  TM=9.239E-01  e=1.172E-03  Drosophila melanogaster
  5j8y-assembly1_C  TM=9.222E-01  e=2.152E-03  Drosophila melanogaster

Secondary structure (DSSP, 8-state):
---------HHHHTTTS-GGG--HHHHHHHHHHTT-GGGHHHHHHTT--HHHHHH--TTHHHHTT---HHHHHHHHHHHHHHHHHHHHHHHHHHHTTTGGG-----------

Sequence (112 aa):
MTNSQQWLNPDIEMQHKSVLAWSVADVLRWLAVIGMEKLQDAFDKNNIDGPALFELKPRDLSCLEVKALGHRKILLKELEKLKKNREVSSKEAKIKKHWAFIKPISENKTSG

Foldseek 3Di:
DDDPPDDDDPVVVLVQDQLQPFFLVSVCVVCVVLVNNVLSVLSVVVRCGSVNLLVDDLVVCVVSVVPDPVVSVSSVVVSVVSVVVVVVSVVVVVVVVVPPPDDDDDDDDDDD

Mean predicted aligned error: 14.05 Å